Protein AF-A0A660PTM6-F1 (afdb_monomer)

Solvent-accessible surface area (backbone atoms only — not comparable to full-atom values): 4074 Å² total; per-residue (Å²): 137,90,77,82,69,47,79,50,69,56,96,85,52,30,34,40,36,35,58,45,77,80,46,92,64,94,59,63,58,34,64,48,20,36,54,40,19,34,72,87,83,35,80,38,31,59,21,31,38,38,37,36,82,43,96,87,50,98,53,33,76,50,42,28,33,31,82,23,49,79,105

Structure (mmCIF, N/CA/C/O backbone):
data_AF-A0A660PTM6-F1
#
_entry.id   AF-A0A660PTM6-F1
#
loop_
_atom_site.group_PDB
_atom_site.id
_atom_site.type_symbol
_atom_site.label_atom_id
_atom_site.label_alt_id
_atom_site.label_comp_id
_atom_site.label_asym_id
_atom_site.label_entity_id
_atom_site.label_seq_id
_atom_site.pdbx_PDB_ins_code
_atom_site.Cartn_x
_atom_site.Cartn_y
_atom_site.Cartn_z
_atom_site.occupancy
_atom_site.B_iso_or_equiv
_atom_site.auth_seq_id
_atom_site.auth_comp_id
_atom_site.auth_asym_id
_atom_site.auth_atom_id
_atom_site.pdbx_PDB_model_num
ATOM 1 N N . MET A 1 1 ? -2.033 -17.681 -3.678 1.00 58.41 1 MET A N 1
ATOM 2 C CA . MET A 1 1 ? -2.739 -16.912 -2.625 1.00 58.41 1 MET A CA 1
ATOM 3 C C . MET A 1 1 ? -3.445 -15.756 -3.316 1.00 58.41 1 MET A C 1
ATOM 5 O O . MET A 1 1 ? -2.749 -14.983 -3.957 1.00 58.41 1 MET A O 1
ATOM 9 N N . ASN A 1 2 ? -4.773 -15.641 -3.232 1.00 73.38 2 ASN A N 1
ATOM 10 C CA . ASN A 1 2 ? -5.492 -14.505 -3.823 1.00 73.38 2 ASN A CA 1
ATOM 11 C C . ASN A 1 2 ? -5.686 -13.417 -2.768 1.00 73.38 2 ASN A C 1
ATOM 13 O O . ASN A 1 2 ? -6.254 -13.682 -1.711 1.00 73.38 2 ASN A O 1
ATOM 17 N N . ILE A 1 3 ? -5.209 -12.207 -3.055 1.00 81.12 3 ILE A N 1
ATOM 18 C CA . ILE A 1 3 ? -5.397 -11.029 -2.205 1.00 81.12 3 ILE A CA 1
ATOM 19 C C . ILE A 1 3 ? -6.385 -10.120 -2.914 1.00 81.12 3 ILE A C 1
ATOM 21 O O . ILE A 1 3 ? -6.169 -9.753 -4.067 1.00 81.12 3 ILE A O 1
ATOM 25 N N . LYS A 1 4 ? -7.469 -9.755 -2.232 1.00 88.19 4 LYS A N 1
ATOM 26 C CA . LYS A 1 4 ? -8.371 -8.727 -2.744 1.00 88.19 4 LYS A CA 1
ATOM 27 C C . LYS A 1 4 ? -7.772 -7.361 -2.442 1.00 88.19 4 LYS A C 1
ATOM 29 O O . LYS A 1 4 ? -7.410 -7.086 -1.302 1.00 88.19 4 LYS A O 1
ATOM 34 N N . PHE A 1 5 ? -7.705 -6.522 -3.462 1.00 92.31 5 PHE A N 1
ATOM 35 C CA . PHE A 1 5 ? -7.268 -5.140 -3.353 1.00 92.31 5 PHE A CA 1
ATOM 36 C C . PHE A 1 5 ? -8.146 -4.251 -4.227 1.00 92.31 5 PHE A C 1
ATOM 38 O O . PHE A 1 5 ? -8.905 -4.737 -5.071 1.00 92.31 5 PHE A O 1
ATOM 45 N N . ARG A 1 6 ? -8.036 -2.942 -4.026 1.00 95.31 6 ARG A N 1
ATOM 46 C CA . ARG A 1 6 ? -8.598 -1.929 -4.921 1.00 95.31 6 ARG A CA 1
ATOM 47 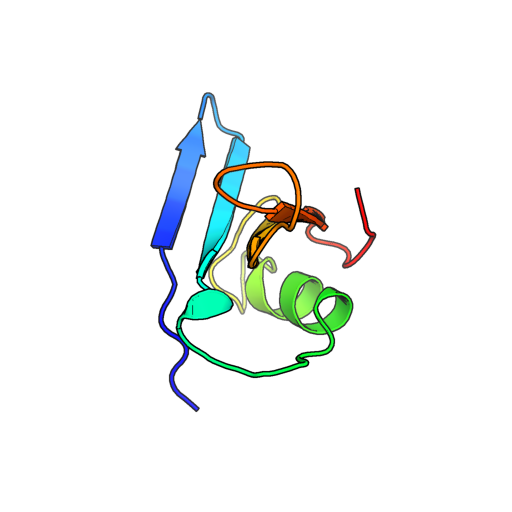C C . ARG A 1 6 ? -7.479 -0.993 -5.347 1.00 95.31 6 ARG A C 1
ATOM 49 O O . ARG A 1 6 ? -6.683 -0.602 -4.504 1.00 95.31 6 ARG A O 1
ATOM 56 N N . LYS A 1 7 ? -7.407 -0.638 -6.627 1.00 97.31 7 LYS A N 1
ATOM 57 C CA . LYS A 1 7 ? -6.440 0.348 -7.116 1.00 97.31 7 LYS A CA 1
ATOM 58 C C . LYS A 1 7 ? -7.141 1.688 -7.299 1.00 97.31 7 LYS A C 1
ATOM 60 O O . LYS A 1 7 ? -8.207 1.736 -7.909 1.00 97.31 7 LYS A O 1
ATOM 65 N N . TYR A 1 8 ? -6.548 2.744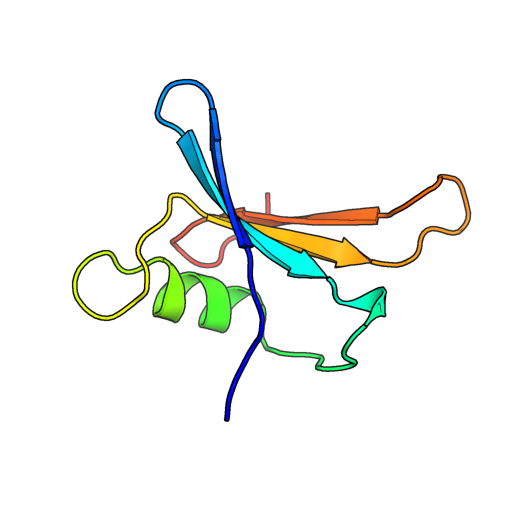 -6.763 1.00 97.94 8 TYR A N 1
ATOM 66 C CA . TYR A 1 8 ? -7.046 4.111 -6.870 1.00 97.94 8 TYR A CA 1
ATOM 67 C C . TYR A 1 8 ? -5.925 5.024 -7.342 1.00 97.94 8 TYR A C 1
ATOM 69 O O . TYR A 1 8 ? -4.754 4.722 -7.138 1.00 97.94 8 TYR A O 1
ATOM 77 N N . HIS A 1 9 ? -6.287 6.148 -7.951 1.00 98.25 9 HIS A N 1
ATOM 78 C CA . HIS A 1 9 ? -5.341 7.217 -8.226 1.00 98.25 9 HIS A CA 1
ATOM 79 C C . HIS A 1 9 ? -5.994 8.577 -7.989 1.00 98.25 9 HIS A C 1
ATOM 81 O O . HIS A 1 9 ? -7.211 8.722 -8.126 1.00 98.25 9 HIS A O 1
ATOM 87 N N . ALA A 1 10 ? -5.176 9.572 -7.662 1.00 96.88 10 ALA A N 1
ATOM 88 C CA . ALA A 1 10 ? -5.575 10.970 -7.584 1.00 96.88 10 ALA A CA 1
ATOM 89 C C . ALA A 1 10 ? -4.443 11.838 -8.140 1.00 96.88 10 ALA A C 1
ATOM 91 O O . ALA A 1 10 ? -3.316 11.768 -7.664 1.00 96.88 10 ALA A O 1
ATOM 92 N N . ILE A 1 11 ? -4.737 12.636 -9.173 1.00 97.88 11 ILE A N 1
ATOM 93 C CA . ILE A 1 11 ? -3.768 13.558 -9.805 1.00 97.88 11 ILE A CA 1
ATOM 94 C C . ILE A 1 11 ? -2.447 12.844 -10.175 1.00 97.88 11 ILE A C 1
ATOM 96 O O . ILE A 1 11 ? -1.349 13.344 -9.971 1.00 97.88 11 ILE A O 1
ATOM 100 N N . GLY A 1 12 ? -2.560 11.622 -10.699 1.00 95.56 12 GLY A N 1
ATOM 101 C CA . GLY A 1 12 ? -1.416 10.820 -11.142 1.00 95.56 12 GLY A CA 1
ATOM 102 C C . GLY A 1 12 ? -0.688 10.032 -10.051 1.00 95.56 12 GLY A C 1
ATOM 103 O O . GLY A 1 12 ? 0.073 9.151 -10.421 1.00 95.56 12 GLY A O 1
A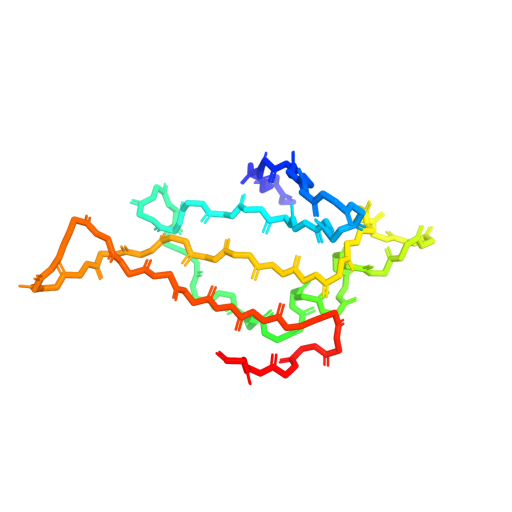TOM 104 N N . ASN A 1 13 ? -0.962 10.271 -8.763 1.00 97.94 13 ASN A N 1
ATOM 105 C CA . ASN A 1 13 ? -0.436 9.448 -7.672 1.00 97.94 13 ASN A CA 1
ATOM 106 C C . ASN A 1 13 ? -1.357 8.237 -7.446 1.00 97.94 13 ASN A C 1
ATOM 108 O O . ASN A 1 13 ? -2.540 8.423 -7.125 1.00 97.94 13 ASN A O 1
ATOM 112 N N . ASP A 1 14 ? -0.854 7.021 -7.681 1.00 98.38 14 ASP A N 1
ATOM 113 C CA . ASP A 1 14 ? -1.633 5.781 -7.617 1.00 98.38 14 ASP A CA 1
ATOM 114 C C . ASP A 1 14 ? -1.262 4.861 -6.445 1.00 98.38 14 ASP A C 1
ATOM 116 O O . ASP A 1 14 ? -0.099 4.627 -6.140 1.00 98.38 14 ASP A O 1
ATOM 120 N N . PHE A 1 15 ? -2.282 4.285 -5.801 1.00 98.19 15 PHE A N 1
ATOM 121 C CA . PHE A 1 15 ? -2.132 3.407 -4.641 1.00 98.19 15 PHE A CA 1
ATOM 122 C C . PHE A 1 15 ? -2.918 2.109 -4.784 1.00 98.19 15 PHE A C 1
ATOM 124 O O . PHE A 1 15 ? -4.028 2.069 -5.332 1.00 98.19 15 PHE A O 1
ATOM 131 N N . ILE A 1 16 ? -2.372 1.047 -4.194 1.00 96.88 16 ILE A N 1
ATOM 132 C CA . ILE A 1 16 ? -3.081 -0.216 -3.984 1.00 96.88 16 ILE A CA 1
ATOM 133 C C . ILE A 1 16 ? -3.594 -0.261 -2.548 1.00 96.88 16 ILE A C 1
ATOM 135 O O . ILE A 1 16 ? -2.830 -0.246 -1.588 1.00 96.88 16 ILE A O 1
ATOM 139 N N . LEU A 1 17 ? -4.910 -0.324 -2.403 1.00 95.00 17 LEU A N 1
ATOM 140 C CA . LEU A 1 17 ? -5.600 -0.289 -1.127 1.00 95.00 17 LEU A CA 1
ATOM 141 C C . LEU A 1 17 ? -5.990 -1.698 -0.680 1.00 95.00 17 LEU A C 1
ATOM 143 O O . LEU A 1 17 ? -6.708 -2.421 -1.385 1.00 95.00 17 LEU A O 1
ATOM 147 N N . PHE A 1 18 ? -5.560 -2.049 0.527 1.00 92.19 18 PHE A N 1
ATOM 148 C CA . PHE A 1 18 ? -5.918 -3.265 1.239 1.00 92.19 18 PHE A CA 1
ATOM 149 C C . PHE A 1 18 ? -6.793 -2.931 2.445 1.00 92.19 18 PHE A C 1
ATOM 151 O O . PHE A 1 18 ? -6.492 -2.026 3.221 1.00 92.19 18 PHE A O 1
ATOM 158 N N . ASP A 1 19 ? -7.873 -3.690 2.625 1.00 89.44 19 ASP A N 1
ATOM 159 C CA . ASP A 1 19 ? -8.685 -3.617 3.838 1.00 89.44 19 ASP A CA 1
ATOM 160 C C . ASP A 1 19 ? -8.258 -4.727 4.807 1.00 89.44 19 ASP A C 1
ATOM 162 O O . ASP A 1 19 ? -8.744 -5.860 4.749 1.00 89.44 19 ASP A O 1
ATOM 166 N N . GLU A 1 20 ? -7.316 -4.409 5.695 1.00 79.44 20 GLU A N 1
ATOM 167 C CA . GLU A 1 20 ? -6.794 -5.356 6.685 1.00 79.44 20 GLU A CA 1
ATOM 168 C C . GLU A 1 20 ? -7.815 -5.693 7.773 1.00 79.44 20 GLU A C 1
ATOM 170 O O . GLU A 1 20 ? -7.694 -6.711 8.459 1.00 79.44 20 GLU A O 1
ATOM 175 N N . ARG A 1 21 ? -8.883 -4.896 7.908 1.00 73.25 21 ARG A N 1
ATOM 176 C CA . ARG A 1 21 ? -10.000 -5.226 8.805 1.00 73.25 21 ARG A CA 1
ATOM 177 C C . ARG A 1 21 ? -10.734 -6.485 8.338 1.00 73.25 21 ARG A C 1
ATOM 179 O O . ARG A 1 21 ? -11.384 -7.132 9.157 1.00 73.25 21 ARG A O 1
ATOM 186 N N . LEU A 1 22 ? -10.627 -6.825 7.049 1.00 59.12 22 LEU A N 1
ATOM 187 C CA . LEU A 1 22 ? -11.293 -7.963 6.413 1.00 59.12 22 LEU A CA 1
ATOM 188 C C . LEU A 1 22 ? -10.387 -9.189 6.248 1.00 59.12 22 LEU A C 1
ATOM 190 O O . LEU A 1 22 ? -10.870 -10.260 5.882 1.00 59.12 22 LEU A O 1
ATOM 194 N N . SER A 1 23 ? -9.076 -9.069 6.471 1.00 60.78 23 SER A N 1
ATOM 195 C CA . SER A 1 23 ? -8.136 -10.182 6.309 1.00 60.78 23 SER A CA 1
ATOM 196 C C . SER A 1 23 ? -6.896 -9.979 7.171 1.00 60.78 23 SER A C 1
ATOM 198 O O . SER A 1 23 ? -6.030 -9.160 6.879 1.00 60.78 23 SER A O 1
ATOM 200 N N . VAL A 1 24 ? -6.809 -10.783 8.233 1.00 48.88 24 VAL A N 1
ATOM 201 C CA . VAL A 1 24 ? -5.683 -10.830 9.167 1.00 48.88 24 VAL A CA 1
ATOM 202 C C . VAL A 1 24 ? -4.499 -11.496 8.476 1.00 48.88 24 VAL A C 1
ATOM 204 O O . VAL A 1 24 ? -4.266 -12.692 8.618 1.00 48.88 24 VAL A O 1
ATOM 207 N N . THR A 1 25 ? -3.716 -10.735 7.728 1.00 54.59 25 THR A N 1
ATOM 208 C CA . THR A 1 25 ? -2.343 -11.154 7.468 1.00 54.59 25 THR A CA 1
ATOM 209 C C . THR A 1 25 ? -1.407 -10.050 7.892 1.00 54.59 25 THR A C 1
ATOM 211 O O . THR A 1 25 ? -1.358 -9.013 7.248 1.00 54.59 25 THR A O 1
ATOM 214 N N . LYS A 1 26 ? -0.610 -10.332 8.931 1.00 56.22 26 LYS A N 1
ATOM 215 C CA . LYS A 1 26 ? 0.656 -9.654 9.234 1.00 56.22 26 LYS A CA 1
ATOM 216 C C . LYS A 1 26 ? 1.648 -9.924 8.094 1.00 56.22 26 LYS A C 1
ATOM 218 O O . LYS A 1 26 ? 2.660 -10.598 8.282 1.00 56.22 26 LYS A O 1
ATOM 223 N N . ARG A 1 27 ? 1.310 -9.523 6.866 1.00 62.12 27 ARG A N 1
ATOM 224 C CA . ARG A 1 27 ? 2.259 -9.547 5.755 1.00 62.12 27 ARG A CA 1
ATOM 225 C C . ARG A 1 27 ? 3.385 -8.602 6.134 1.00 62.12 27 ARG A C 1
ATOM 227 O O . ARG A 1 27 ? 3.170 -7.610 6.825 1.00 62.12 27 ARG A O 1
ATOM 234 N N . ARG A 1 28 ? 4.596 -8.921 5.692 1.00 81.81 28 ARG A N 1
ATOM 235 C CA . ARG A 1 28 ? 5.696 -7.959 5.711 1.00 81.81 28 ARG A CA 1
ATOM 236 C C . ARG A 1 28 ? 5.313 -6.854 4.725 1.00 81.81 28 ARG A C 1
ATOM 238 O O . ARG A 1 28 ? 5.655 -6.964 3.556 1.00 81.81 28 ARG A O 1
ATOM 245 N N . LEU A 1 29 ? 4.526 -5.877 5.181 1.00 87.94 29 LEU A N 1
ATOM 246 C CA . LEU A 1 29 ? 3.964 -4.804 4.357 1.00 87.94 29 LEU A CA 1
ATOM 247 C C . LEU A 1 29 ? 5.029 -4.084 3.520 1.00 87.94 29 LEU A C 1
ATOM 249 O O . LEU A 1 29 ? 4.759 -3.899 2.339 1.00 87.94 29 LEU A O 1
ATOM 253 N N . PRO A 1 30 ? 6.254 -3.838 4.033 1.00 93.06 30 PRO A N 1
ATOM 254 C CA . PRO A 1 30 ? 7.367 -3.369 3.207 1.00 93.06 30 PRO A CA 1
ATOM 255 C C . PRO A 1 30 ? 7.648 -4.254 1.985 1.00 93.06 30 PRO A C 1
ATOM 257 O O . PRO A 1 30 ? 7.542 -3.810 0.850 1.00 93.06 30 PRO A O 1
ATOM 260 N N . ALA A 1 31 ? 7.891 -5.550 2.202 1.00 93.38 31 ALA A N 1
ATOM 261 C CA . ALA A 1 31 ? 8.191 -6.491 1.121 1.00 93.38 31 ALA A CA 1
ATOM 262 C C . ALA A 1 31 ? 6.994 -6.717 0.181 1.00 93.38 31 ALA A C 1
ATOM 264 O O . ALA A 1 31 ? 7.169 -7.032 -0.994 1.00 93.38 31 ALA A O 1
ATOM 265 N N . LEU A 1 32 ? 5.764 -6.586 0.692 1.00 92.00 32 LEU A N 1
ATOM 266 C CA . LEU A 1 32 ? 4.572 -6.603 -0.148 1.00 92.00 32 LEU A CA 1
ATOM 267 C C . LEU A 1 32 ? 4.524 -5.366 -1.043 1.00 92.00 32 LEU A C 1
ATOM 269 O O . LEU A 1 32 ? 4.226 -5.525 -2.222 1.00 92.00 32 LEU A O 1
ATOM 273 N N . ALA A 1 33 ? 4.796 -4.180 -0.493 1.00 95.19 33 ALA A N 1
ATOM 274 C CA . ALA A 1 33 ? 4.825 -2.932 -1.241 1.00 95.19 33 ALA A CA 1
ATOM 275 C C . ALA A 1 33 ? 5.869 -3.008 -2.362 1.00 95.19 33 ALA A C 1
ATOM 277 O O . ALA A 1 33 ? 5.494 -2.844 -3.516 1.00 95.19 33 ALA A O 1
ATOM 278 N N . GLU A 1 34 ? 7.108 -3.409 -2.058 1.00 96.94 34 GLU A N 1
ATOM 279 C CA . GLU A 1 34 ? 8.165 -3.617 -3.063 1.00 96.94 34 GLU A CA 1
ATOM 280 C C . GLU A 1 34 ? 7.714 -4.545 -4.203 1.00 96.94 34 GLU A C 1
ATOM 282 O O . GLU A 1 34 ? 7.832 -4.212 -5.381 1.00 96.94 34 GLU A O 1
ATOM 287 N N . ALA A 1 35 ? 7.137 -5.703 -3.866 1.00 95.25 35 ALA A N 1
ATOM 288 C CA . ALA A 1 35 ? 6.744 -6.692 -4.864 1.00 95.25 35 ALA A CA 1
ATOM 289 C C . ALA A 1 35 ? 5.523 -6.270 -5.698 1.00 95.25 35 ALA A C 1
ATOM 291 O O . ALA A 1 35 ? 5.458 -6.555 -6.892 1.00 95.25 35 ALA A O 1
ATOM 292 N N . ILE A 1 36 ? 4.515 -5.647 -5.080 1.00 95.19 36 ILE A N 1
ATOM 293 C CA . ILE A 1 36 ? 3.251 -5.343 -5.762 1.00 95.19 36 ILE A CA 1
ATOM 294 C C . ILE A 1 36 ? 3.276 -3.990 -6.480 1.00 95.19 36 ILE A C 1
ATOM 296 O O . ILE A 1 36 ? 2.576 -3.831 -7.484 1.00 95.19 36 ILE A O 1
ATOM 300 N N . CYS A 1 37 ? 4.077 -3.039 -5.995 1.00 97.75 37 CYS A N 1
ATOM 301 C CA . CYS A 1 37 ? 4.240 -1.723 -6.605 1.00 97.75 37 CYS A CA 1
ATOM 302 C C . CYS A 1 37 ? 5.193 -1.735 -7.804 1.00 97.75 37 CYS A C 1
ATOM 304 O O . CYS A 1 37 ? 5.139 -0.798 -8.603 1.00 97.75 37 CYS A O 1
ATOM 306 N N . ASP A 1 38 ? 6.007 -2.783 -7.995 1.00 98.25 38 ASP A N 1
ATOM 307 C CA . ASP A 1 38 ? 6.783 -2.938 -9.226 1.00 98.25 38 ASP A CA 1
ATOM 308 C C . ASP A 1 38 ? 5.847 -2.912 -10.448 1.00 98.25 38 ASP A C 1
ATOM 310 O O . ASP A 1 38 ? 4.916 -3.710 -10.580 1.00 98.25 38 ASP A O 1
ATOM 314 N N . ARG A 1 39 ? 6.082 -1.958 -11.354 1.00 98.06 39 ARG A N 1
ATOM 315 C CA . ARG A 1 39 ? 5.193 -1.691 -12.498 1.00 98.06 39 ARG A CA 1
ATOM 316 C C . ARG A 1 39 ? 5.327 -2.719 -13.628 1.00 98.06 39 ARG A C 1
ATOM 318 O O . ARG A 1 39 ? 4.526 -2.687 -14.557 1.00 98.06 39 ARG A O 1
ATOM 325 N N . ARG A 1 40 ? 6.337 -3.595 -13.591 1.00 98.12 40 ARG A N 1
ATOM 326 C CA . ARG A 1 40 ? 6.619 -4.578 -14.654 1.00 98.12 40 ARG A CA 1
ATOM 327 C C . ARG A 1 40 ? 6.166 -5.985 -14.284 1.00 98.12 40 ARG A C 1
ATOM 329 O O . ARG A 1 40 ? 5.764 -6.745 -15.158 1.00 98.12 40 ARG A O 1
ATOM 336 N N . THR A 1 41 ? 6.288 -6.336 -13.013 1.00 97.44 41 THR A N 1
ATOM 337 C CA . THR A 1 41 ? 6.086 -7.685 -12.472 1.00 97.44 41 THR A CA 1
ATOM 338 C C . THR A 1 41 ? 4.959 -7.738 -11.442 1.00 97.44 41 THR A C 1
ATOM 340 O O . THR A 1 41 ? 4.389 -8.808 -11.228 1.00 97.44 41 THR A O 1
ATOM 343 N N . GLY A 1 42 ? 4.607 -6.597 -10.845 1.00 95.88 42 GLY A N 1
ATOM 344 C CA . GLY A 1 42 ? 3.480 -6.434 -9.937 1.00 95.88 42 GLY A CA 1
ATOM 345 C C . GLY A 1 42 ? 2.262 -5.788 -10.602 1.00 95.88 42 GLY A C 1
ATOM 346 O O . GLY A 1 42 ? 2.058 -5.842 -11.814 1.00 95.88 42 GLY A O 1
ATOM 347 N N . VAL A 1 43 ? 1.421 -5.173 -9.772 1.00 96.75 43 VAL A N 1
ATOM 348 C CA . VAL A 1 43 ? 0.250 -4.396 -10.214 1.00 96.75 43 VAL A CA 1
ATOM 349 C C . VAL A 1 43 ? 0.666 -2.984 -10.648 1.00 96.75 43 VAL A C 1
ATOM 351 O O . VAL A 1 43 ? -0.015 -2.357 -11.466 1.00 96.75 43 VAL A O 1
ATOM 354 N N . GLY A 1 44 ? 1.778 -2.487 -10.099 1.00 98.19 44 GLY A N 1
ATOM 355 C CA . GLY A 1 44 ? 2.288 -1.140 -10.315 1.00 98.19 44 GLY A CA 1
ATOM 356 C C . GLY A 1 44 ? 1.536 -0.101 -9.491 1.00 98.19 44 GLY A C 1
ATOM 357 O O . GLY A 1 44 ? 0.320 -0.004 -9.625 1.00 98.19 44 GLY A O 1
ATOM 358 N N . ALA A 1 45 ? 2.232 0.677 -8.668 1.00 98.50 45 ALA A N 1
ATOM 359 C CA . ALA A 1 45 ? 1.683 1.818 -7.928 1.00 98.50 45 ALA A CA 1
ATOM 360 C C . ALA A 1 45 ? 2.820 2.653 -7.318 1.00 98.50 45 ALA A C 1
ATOM 362 O O . ALA A 1 45 ? 3.954 2.180 -7.256 1.00 98.50 45 ALA A O 1
ATOM 363 N N . ASP A 1 46 ? 2.519 3.852 -6.833 1.00 98.50 46 ASP A N 1
ATOM 364 C CA . ASP A 1 46 ? 3.455 4.668 -6.049 1.00 98.50 46 ASP A CA 1
ATOM 365 C C . ASP A 1 46 ? 3.544 4.202 -4.582 1.00 98.50 46 ASP A C 1
ATOM 367 O O . ASP A 1 46 ? 4.536 4.453 -3.895 1.00 98.50 46 ASP A O 1
ATOM 371 N N . GLY A 1 47 ? 2.546 3.446 -4.113 1.00 97.81 47 GLY A N 1
ATOM 372 C CA . GLY A 1 47 ? 2.551 2.827 -2.791 1.00 97.81 47 GLY A CA 1
ATOM 373 C C . GLY A 1 47 ? 1.332 1.952 -2.501 1.00 97.81 47 GLY A C 1
ATOM 374 O O . GLY A 1 47 ? 0.467 1.713 -3.353 1.00 97.81 47 GLY A O 1
ATOM 375 N N . ILE A 1 48 ? 1.238 1.498 -1.253 1.00 96.25 48 ILE A N 1
ATOM 376 C CA . ILE A 1 48 ? 0.080 0.769 -0.731 1.00 96.25 48 ILE A CA 1
ATOM 377 C C . ILE A 1 48 ? -0.555 1.512 0.447 1.00 96.25 48 ILE A C 1
ATOM 379 O O . ILE A 1 48 ? 0.135 2.137 1.252 1.00 96.25 48 ILE A O 1
ATOM 383 N N . LEU A 1 49 ? -1.878 1.399 0.562 1.00 95.75 49 LEU A N 1
ATOM 384 C CA . LEU A 1 49 ? -2.667 1.898 1.688 1.00 95.75 49 LEU A CA 1
ATOM 385 C C . LEU A 1 49 ? -3.290 0.713 2.419 1.00 95.75 49 LEU A C 1
ATOM 387 O O . LEU A 1 49 ? -4.013 -0.078 1.813 1.00 95.75 49 LEU A O 1
ATOM 391 N N . CYS A 1 50 ? -3.049 0.597 3.719 1.00 92.50 50 CYS A N 1
ATOM 392 C CA . CYS A 1 50 ? -3.583 -0.485 4.542 1.00 92.50 50 CYS A CA 1
ATOM 393 C C . CYS A 1 50 ? -4.583 0.080 5.550 1.00 92.50 50 CYS A C 1
ATOM 395 O O . CYS A 1 50 ? -4.205 0.787 6.484 1.00 92.50 50 CYS A O 1
ATOM 397 N N . ILE A 1 51 ? -5.870 -0.220 5.357 1.00 92.38 51 ILE A N 1
ATOM 398 C CA . ILE A 1 51 ? -6.929 0.210 6.274 1.00 92.38 51 ILE A CA 1
ATOM 399 C C . ILE A 1 51 ? -7.017 -0.773 7.440 1.00 92.38 51 ILE A C 1
ATOM 401 O O . ILE A 1 51 ? -7.373 -1.938 7.262 1.00 92.38 51 ILE A O 1
ATOM 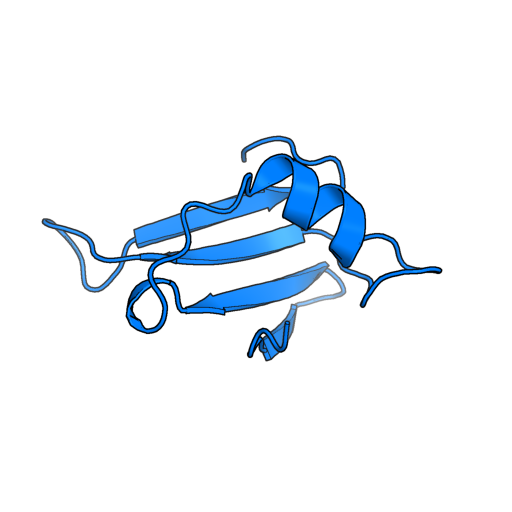405 N N . GLY A 1 52 ? -6.761 -0.274 8.645 1.00 90.62 52 GLY A N 1
ATOM 406 C CA . GLY A 1 52 ? -6.851 -0.995 9.907 1.00 90.62 52 GLY A CA 1
ATOM 407 C C . GLY A 1 52 ? -7.903 -0.423 10.859 1.00 90.62 52 GLY A C 1
ATOM 408 O O . GLY A 1 52 ? -8.539 0.607 10.615 1.00 90.62 52 GLY A O 1
ATOM 409 N N . LYS A 1 53 ? -8.094 -1.106 11.993 1.00 91.25 53 LYS A N 1
ATOM 410 C CA . LYS A 1 53 ? -8.930 -0.603 13.095 1.00 91.25 53 LYS A CA 1
ATOM 411 C C . LYS A 1 53 ? -8.189 0.507 13.848 1.00 91.25 53 LYS A C 1
ATOM 413 O O . LYS A 1 53 ? -6.996 0.376 14.113 1.00 91.25 53 LYS A O 1
ATOM 418 N N . SER A 1 54 ? -8.907 1.555 14.245 1.00 93.00 54 SER A N 1
ATOM 419 C CA . SER A 1 54 ? -8.415 2.602 15.149 1.00 93.00 54 SER A CA 1
ATOM 420 C C . SER A 1 54 ? -9.207 2.585 16.458 1.00 93.00 54 SER A C 1
ATOM 422 O O . SER A 1 54 ? -10.351 2.140 16.490 1.00 93.00 54 SER A O 1
ATOM 424 N N . LYS A 1 55 ? -8.582 3.041 17.551 1.00 95.19 55 LYS A N 1
ATOM 425 C CA . LYS A 1 55 ? -9.249 3.242 18.850 1.00 95.19 55 LYS A CA 1
ATOM 426 C C . LYS A 1 55 ? -9.825 4.656 19.012 1.00 95.19 55 LYS A C 1
ATOM 428 O O . LYS A 1 55 ? -10.560 4.882 19.964 1.00 95.19 55 LYS A O 1
ATOM 433 N N . GLN A 1 56 ? -9.447 5.597 18.143 1.00 97.00 56 GLN A N 1
ATOM 434 C CA . GLN A 1 56 ? -9.732 7.034 18.296 1.00 97.00 56 GLN A CA 1
ATOM 435 C C . GLN A 1 56 ? -10.401 7.665 17.060 1.00 97.00 56 GLN A C 1
ATOM 437 O O . GLN A 1 56 ? -10.748 8.838 17.095 1.00 97.00 56 GLN A O 1
ATOM 442 N N . ALA A 1 57 ? -10.563 6.912 15.971 1.00 96.75 57 ALA A N 1
ATOM 443 C CA . ALA A 1 57 ? -11.139 7.374 14.708 1.00 96.75 57 ALA A CA 1
ATOM 444 C C . ALA A 1 57 ? -11.859 6.217 13.997 1.00 96.75 57 ALA A C 1
ATOM 446 O O . ALA A 1 57 ? -11.722 5.061 14.407 1.00 96.75 57 ALA A O 1
ATOM 447 N N . ASP A 1 58 ? -12.555 6.508 12.897 1.00 95.31 58 ASP A N 1
ATOM 448 C CA . ASP A 1 58 ? -13.288 5.499 12.117 1.00 95.31 58 ASP A CA 1
ATOM 449 C C . ASP A 1 58 ? -12.372 4.407 11.536 1.00 95.31 58 ASP A C 1
ATOM 451 O O . ASP A 1 58 ? -12.761 3.243 11.402 1.00 95.31 58 ASP A O 1
ATOM 455 N N . CYS A 1 59 ? -11.127 4.760 11.199 1.00 93.69 59 CYS A N 1
ATOM 456 C CA . CYS A 1 59 ? -10.104 3.809 10.777 1.00 93.69 59 CYS A CA 1
ATOM 457 C C . CYS A 1 59 ? -8.683 4.336 11.011 1.00 93.69 59 CYS A C 1
ATOM 459 O O . CYS A 1 59 ? -8.469 5.518 11.281 1.00 93.69 59 CYS A O 1
ATOM 461 N N . LYS A 1 60 ? -7.710 3.424 10.939 1.00 92.50 60 LYS A N 1
ATOM 462 C CA . LYS A 1 60 ? -6.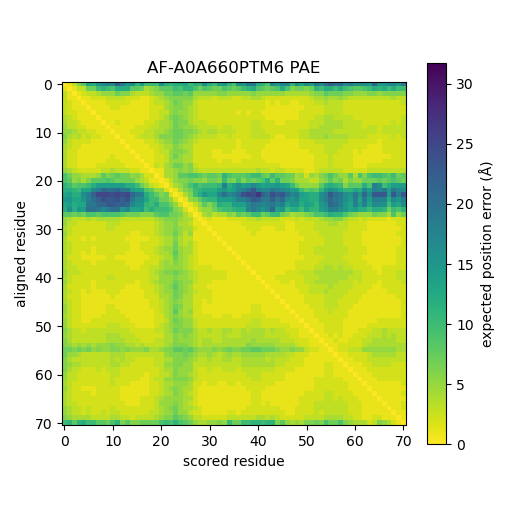282 3.732 10.816 1.00 92.50 60 LYS A CA 1
ATOM 463 C C . LYS A 1 60 ? -5.879 3.458 9.369 1.00 92.50 60 LYS A C 1
ATOM 465 O O . LYS A 1 60 ? -6.347 2.471 8.807 1.00 92.50 60 LYS A O 1
ATOM 470 N N . VAL A 1 61 ? -5.011 4.281 8.795 1.00 93.25 61 VAL A N 1
ATOM 471 C CA . VAL A 1 61 ? -4.404 4.015 7.488 1.00 93.25 61 VAL A CA 1
ATOM 472 C C . VAL A 1 61 ? -2.893 4.002 7.662 1.00 93.25 61 VAL A C 1
ATOM 474 O O . VAL A 1 61 ? -2.328 4.994 8.108 1.00 93.25 61 VAL A O 1
ATOM 477 N N . ASP A 1 62 ? -2.262 2.873 7.350 1.00 92.50 62 ASP A N 1
ATOM 478 C CA . ASP A 1 62 ? -0.808 2.777 7.213 1.00 92.50 62 ASP A CA 1
ATOM 479 C C . ASP A 1 62 ? -0.434 2.922 5.733 1.00 92.50 62 ASP A C 1
ATOM 481 O O . ASP A 1 62 ? -1.085 2.325 4.867 1.00 92.50 62 ASP A O 1
ATOM 485 N N . ILE A 1 63 ? 0.603 3.709 5.449 1.00 95.50 63 ILE A N 1
ATOM 486 C CA . ILE A 1 63 ? 1.102 3.964 4.096 1.00 95.50 63 ILE A CA 1
ATOM 487 C C . ILE A 1 63 ? 2.504 3.370 3.974 1.00 95.50 63 ILE A C 1
ATOM 489 O O . ILE A 1 63 ? 3.345 3.547 4.856 1.00 95.50 63 ILE A O 1
ATOM 493 N N . TYR A 1 64 ? 2.748 2.663 2.873 1.00 96.00 64 TYR A N 1
ATOM 494 C CA . TYR A 1 64 ? 4.091 2.237 2.488 1.00 96.00 64 TYR A CA 1
ATOM 495 C C . TYR A 1 64 ? 4.363 2.666 1.052 1.00 96.00 64 TYR A C 1
ATOM 497 O O . TYR A 1 64 ? 3.522 2.458 0.172 1.00 96.00 64 TYR A O 1
ATOM 505 N N . ASN A 1 65 ? 5.536 3.245 0.823 1.00 98.12 65 ASN A N 1
ATOM 506 C CA . ASN A 1 65 ? 5.998 3.627 -0.506 1.00 98.12 65 ASN A CA 1
ATOM 507 C C . ASN A 1 65 ? 6.336 2.387 -1.343 1.00 98.12 65 ASN A C 1
ATOM 509 O O . ASN A 1 65 ? 6.483 1.278 -0.823 1.00 98.12 65 ASN A O 1
ATOM 513 N N . ALA A 1 66 ? 6.492 2.575 -2.654 1.00 97.94 66 ALA A N 1
ATOM 514 C CA . ALA A 1 66 ? 6.874 1.508 -3.578 1.00 97.94 66 ALA A CA 1
ATOM 515 C C . ALA A 1 66 ? 8.207 0.813 -3.232 1.00 97.94 66 ALA A C 1
ATOM 517 O O . ALA A 1 66 ? 8.398 -0.332 -3.620 1.00 97.94 66 ALA A O 1
ATOM 518 N N . ASP A 1 67 ? 9.106 1.468 -2.495 1.00 97.62 67 ASP A N 1
ATOM 519 C CA . ASP A 1 67 ? 10.374 0.895 -2.019 1.00 97.62 67 ASP A CA 1
ATOM 520 C C . ASP A 1 67 ? 10.257 0.167 -0.666 1.00 97.62 67 ASP A C 1
ATOM 522 O O . ASP A 1 67 ? 11.262 -0.253 -0.100 1.00 97.62 67 ASP A O 1
ATOM 526 N N . GLY A 1 68 ? 9.042 0.048 -0.120 1.00 95.06 68 GLY A N 1
ATOM 527 C CA . GLY A 1 68 ? 8.782 -0.598 1.163 1.00 95.06 68 GLY A CA 1
ATOM 528 C C . GLY A 1 68 ? 8.995 0.291 2.391 1.00 95.06 68 GLY A C 1
ATOM 529 O O . GLY A 1 68 ? 8.686 -0.147 3.505 1.00 95.06 68 GLY A O 1
ATOM 530 N N . SER A 1 69 ? 9.468 1.531 2.236 1.00 96.44 69 SER A N 1
ATOM 531 C CA . SER A 1 69 ? 9.588 2.470 3.355 1.00 96.44 69 SER A CA 1
ATOM 532 C C . SER A 1 69 ? 8.213 2.867 3.909 1.00 96.44 69 SER A C 1
ATOM 534 O O . SER A 1 69 ? 7.234 2.992 3.173 1.00 96.44 69 SER A O 1
ATOM 536 N N . TRP A 1 70 ?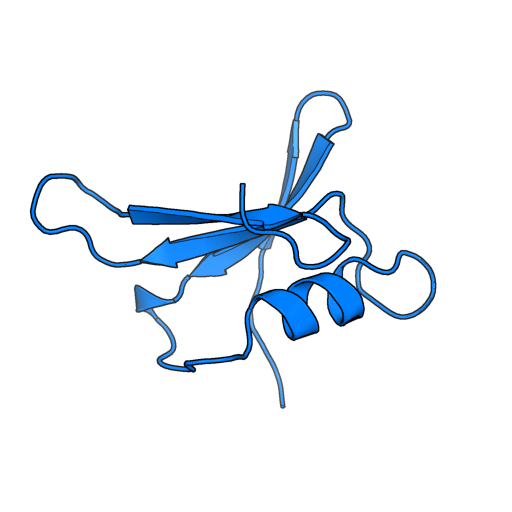 8.130 3.026 5.234 1.00 93.19 70 TRP A N 1
ATOM 537 C CA . TRP A 1 70 ? 6.930 3.524 5.912 1.00 93.19 70 TRP A CA 1
ATOM 538 C C . TRP A 1 70 ? 6.893 5.052 5.824 1.00 93.19 70 TRP A C 1
ATOM 540 O O . TRP A 1 70 ? 7.920 5.691 6.071 1.00 93.19 70 TRP A O 1
ATOM 550 N N . ALA A 1 71 ? 5.735 5.603 5.463 1.00 88.69 71 ALA A N 1
ATOM 551 C CA . ALA A 1 71 ? 5.511 7.037 5.281 1.00 88.69 71 ALA A CA 1
ATOM 552 C C . ALA A 1 71 ? 4.651 7.632 6.403 1.00 88.69 71 ALA A C 1
ATOM 554 O O . ALA A 1 71 ? 3.722 6.931 6.872 1.00 88.69 71 ALA A O 1
#

Nearest PDB structures (foldseek):
  2otn-assembly1_A  TM=9.424E-01  e=2.903E-06  Bacillus anthracis str. Ames
  2otn-assembly1_B  TM=9.293E-01  e=3.299E-06  Bacillus anthracis str. Ames
  3ejx-assembly5_D  TM=8.867E-01  e=1.434E-05  Arabidopsis thaliana
  4ik0-assembly1_A  TM=8.395E-01  e=9.776E-06  Escherichia coli K-12
  7vdy-assembly1_B  TM=8.299E-01  e=2.243E-05  Streptomyces lavendulae

Radius of gyration: 11.82 Å; Cα contacts (8 Å, |Δi|>4): 133; chains: 1; bounding box: 24×30×34 Å

Secondary structure (DSSP, 8-state):
-----EEEEETTEEEEEEEGGG------HHHHHHHHH-TTTS---SEEEEEE--SSSS-EEEEEETTS-B-

pLDDT: mean 9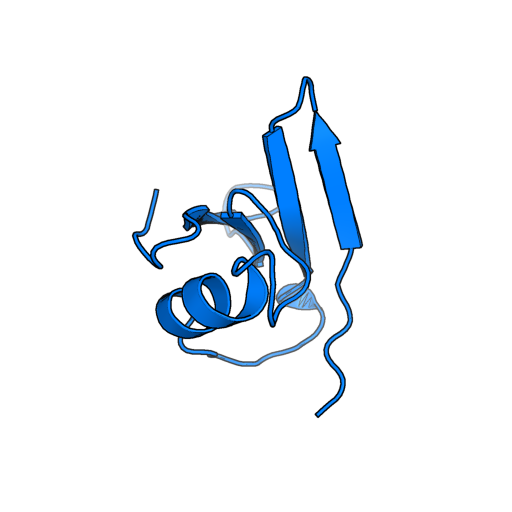0.25, std 12.19, range [48.88, 98.5]

Foldseek 3Di:
DDADWDWDDDPRAIEIEHECVVPDDPPLLLVVLLQQCPVPRHVHGQWYWYWAPDPPDPTDIWIAGSNSDTD

Mean predicted aligned error: 3.84 Å

Sequence (71 aa):
MNIKFRKYHAIGNDFILFDERLSVTKRRLPALAEAICDRRTGVGADGILCIGKSKQADCKVDIYNADGSWA

=== Feature glossary ===
Each block in this record encodes a different view of the same protein. In brief:

Predicted aligned error. PAE(i, j) answers: if I align the predicted and true structures on residue i, how far off (in Å) do I expect residue j to be? A block-diagonal PAE matrix with low values on the blocks and high values off-diagonal is the signature of a multi-domain protein with confidently predicted domains but uncertain inter-domain orientation.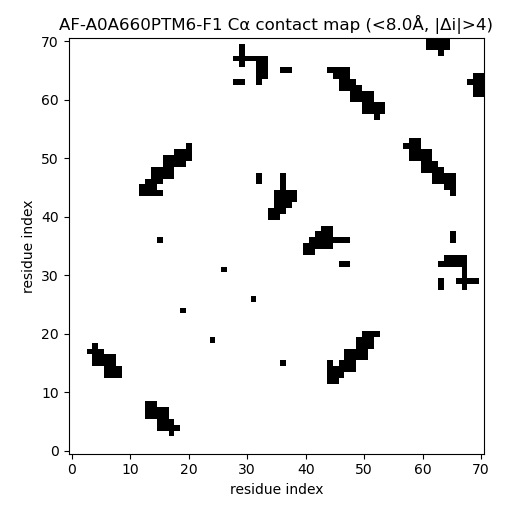

Contact-map, Ramachandran, and PAE plots. Plot images: a contact map (which residues are close in 3D, as an N×N binary image), a Ramachandran scatter (backbone torsion angles, revealing secondary-structure composition at a glance), and — for AlphaFold structures — a PAE heatmap (pairwise prediction confidence).

Backbone torsions (φ/ψ). φ (phi) and ψ (psi) are the two rotatable backbone dihedrals per residue: φ is the C(i-1)–N–Cα–C torsion, ψ is the N–Cα–C–N(i+1) torsion, both in degrees on (−180°, 180°]. α-helical residues cluster near (−60°, −45°); β-strand residues near (−120°, +130°). A Ramachandran plot is simply a scatter of (φ, ψ) for every residue.

Foldseek 3Di. A 3Di character summarizes, for each residue, the relative orientation of the Cα frame of its nearest spatial neighbor. Because it encodes fold topology rather than chemistry, 3Di alignments detect remote structural similarity that sequence alignment misses.

Radius of gyration, Cα contacts, bounding box. Three whole-structure scalars: the radius of gyration (RMS distance of Cα from centroid, in Å), the count of Cα–Cα contacts (pairs closer than 8 Å and separated by more than four residues in sequence — i.e. tertiary, not local, contacts), and the bounding-box dimensions. Together they distinguish compact globular folds from extended fibres or disordered chains.

Sequence. Sequence gives the chain of amino acids in standard one-letter code (A=alanine, C=cysteine, …, Y=tyrosine), read N→C. It is the only feature that is directly encoded by the gene; all structural features are derived from the folded form of this sequence.

mmCIF coordinates. Atomic coordinates in PDBx/mmCIF format — the same representation the Protein Data Bank distributes. Each line of the _atom_site loop places one backbone atom in Cartesian space (units: ångströms, origin: arbitrary).

Secondary structure (3-state, P-SEA). Three-state secondary structure (P-SEA) collapses the eight DSSP classes into helix (a), strand (b), and coil (c). P-SEA assigns these from Cα geometry alone — distances and angles — without requiring backbone oxygens, so it works on any Cα trace.

InterPro / GO / CATH / organism. Functional annotations link the protein to curated databases. InterPro entries identify conserved domains and families by matching the sequence against member-database signatures (Pfam, PROSITE, CDD, …). Gene Ontology (GO) terms describe molecular function, biological process, and cellular component in a controlled vocabulary. CATH places the structure in a hierarchical fold classification (Class/Architecture/Topology/Homologous-superfamily). The organism is the source species.

B-factor. B-factor (Debye–Waller factor) reflects atomic displacement in the crystal lattice. It is an experimental observable (units Å²), not a prediction; low values mean the atom is pinned down, high values mean it moves or is heterogeneous across the crystal.

Rendered structure images. Structure images are PyMOL renders from six orthogonal camera directions. Cartoon representation draws helices as coils and strands as arrows; sticks shows the backbone as bonds; surface shows the solvent-excluded envelope. Rainbow coloring maps sequence position to hue (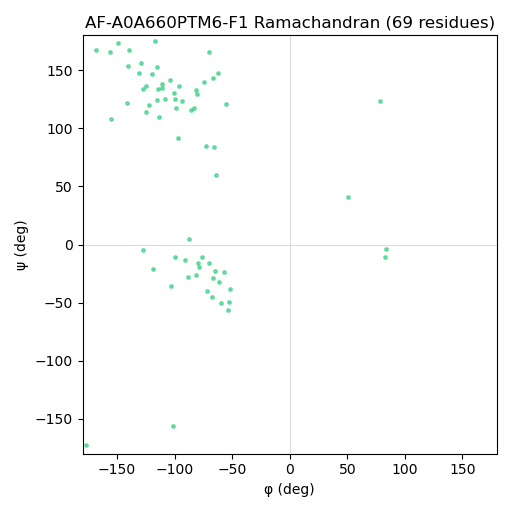blue→red, N→C); chain coloring assigns a distinct color per polypeptide.

Solvent-accessible surface area. Solvent-accessible surface area (SASA) is the area in Å² traced out by the centre of a 1.4 Å probe sphere (a water molecule) rolled over the protein's van der Waals surface (Shrake–Rupley / Lee–Richards construction). Buried residues have near-zero SASA; fully exposed residues can exceed 200 Å². The total SASA scales roughly with the number of surface residues.

Secondary structure (8-state, DSSP). The SS8 string is DSSP's per-residue secondary-structure call. α-helix (H) means an i→i+4 H-bond ladder; β-strand (E) means the residue participates in a β-sheet; 3₁₀ (G) and π (I) are tighter and wider helices; T/S are turns/bends; '-' is loop.

pLDDT. For AlphaFold models, the B-factor field carries pLDDT — the model's own estimate of local accuracy on a 0–100 scale. Regions with pLDDT<50 should be treated as essentially unmodeled; they often correspond to intrinsically disordered segments.

Nearest PDB structures. Nearest PDB neighbors are the top structural matches found by Foldseek when searching this structure against the entire Protein Data Bank. Each hit reports a TM-score (0 to 1; >0.5 almost always implies the same fold) and an E-value. These are *structural* homologs — they may share no detectable sequence similarity.